Protein AF-A0A0R1HRQ4-F1 (afdb_monomer_lite)

Secondary structure (DSSP, 8-state):
----------------------------S----------EEEEEEEEEEEEEE--TTTTTS-EESS-TTSSS---EE-GGG----TT-EEEEEEEEEEEEE-TTS-EEEEEEEEEESSS-TTS--EEEEGGGS--

pLDDT: mean 77.81, std 24.62, range [29.8, 98.31]

Sequence (135 aa):
MKKTTLTGLKVVLGLGLMTSTSLGIMAASGIDPAVTAAQKTSVHYSRITAAWPLGDEYRESRLFNHVPESGYRLKMTSWKKIRLNRSKRVYVDRKARVTTRERDGDLEHETYYRIRFVKSGSATRYWVEDDAFDD

Structure (mmCIF, N/CA/C/O backbone):
data_AF-A0A0R1HRQ4-F1
#
_entry.id   AF-A0A0R1HRQ4-F1
#
loop_
_atom_site.group_PDB
_atom_site.id
_atom_site.type_symbol
_atom_site.label_atom_id
_atom_site.label_alt_id
_atom_site.label_comp_id
_atom_site.label_asym_id
_atom_site.label_entity_id
_atom_site.label_seq_id
_atom_site.pdbx_PDB_ins_code
_atom_site.Cartn_x
_atom_site.Cartn_y
_atom_site.Cartn_z
_atom_site.occupancy
_atom_site.B_iso_or_equiv
_atom_site.auth_seq_id
_atom_site.auth_comp_id
_atom_site.auth_asym_id
_atom_site.auth_atom_id
_atom_site.pdbx_PDB_model_num
ATOM 1 N N . MET A 1 1 ? 21.250 -41.874 -45.997 1.00 38.09 1 MET A N 1
ATOM 2 C CA . MET A 1 1 ? 21.717 -41.432 -44.662 1.00 38.09 1 MET A CA 1
ATOM 3 C C . MET A 1 1 ? 20.663 -40.515 -44.045 1.00 38.09 1 MET A C 1
ATOM 5 O O . MET A 1 1 ? 20.148 -39.673 -44.758 1.00 38.09 1 MET A O 1
ATOM 9 N N . LYS A 1 2 ? 20.400 -40.710 -42.742 1.00 38.28 2 LYS A N 1
ATOM 10 C CA . LYS A 1 2 ? 19.641 -39.879 -41.775 1.00 38.28 2 LYS A CA 1
ATOM 11 C C . LYS A 1 2 ? 18.106 -39.761 -41.934 1.00 38.28 2 LYS A C 1
ATOM 13 O O . LYS A 1 2 ? 17.586 -39.035 -42.766 1.00 38.28 2 LYS A O 1
ATOM 18 N N . LYS A 1 3 ? 17.410 -40.466 -41.028 1.00 38.38 3 LYS A N 1
ATOM 19 C CA . LYS A 1 3 ? 16.031 -40.223 -40.556 1.00 38.38 3 LYS A CA 1
ATOM 20 C C . LYS A 1 3 ? 16.007 -38.943 -39.704 1.00 38.38 3 LYS A C 1
ATOM 22 O O . LYS A 1 3 ? 17.019 -38.700 -39.055 1.00 38.38 3 LYS A O 1
ATOM 27 N N . THR A 1 4 ? 14.880 -38.224 -39.608 1.00 36.69 4 THR A N 1
ATOM 28 C CA . THR A 1 4 ? 14.287 -37.724 -38.337 1.00 36.69 4 THR A CA 1
ATOM 29 C C . THR A 1 4 ? 12.879 -37.165 -38.597 1.00 36.69 4 THR A C 1
ATOM 31 O O . THR A 1 4 ? 12.707 -36.206 -39.340 1.00 36.69 4 THR A O 1
ATOM 34 N N . THR A 1 5 ? 11.882 -37.777 -37.961 1.00 38.78 5 THR A N 1
ATOM 35 C CA . THR A 1 5 ? 10.520 -37.261 -37.755 1.00 38.78 5 THR A CA 1
ATOM 36 C C . THR A 1 5 ? 10.526 -36.312 -36.557 1.00 38.78 5 THR A C 1
ATOM 38 O O . THR A 1 5 ? 11.137 -36.673 -35.556 1.00 38.78 5 THR A O 1
ATOM 41 N N . LEU A 1 6 ? 9.786 -35.195 -36.575 1.00 35.12 6 LEU A N 1
ATOM 42 C CA . LEU A 1 6 ? 9.289 -34.588 -35.330 1.00 35.12 6 LEU A CA 1
ATOM 43 C C . LEU A 1 6 ? 7.915 -33.915 -35.522 1.00 35.12 6 LEU A C 1
ATOM 45 O O . LEU A 1 6 ? 7.777 -32.874 -36.152 1.00 35.12 6 LEU A O 1
ATOM 49 N N . THR A 1 7 ? 6.912 -34.631 -35.019 1.00 33.00 7 THR A N 1
ATOM 50 C CA . THR A 1 7 ? 5.754 -34.230 -34.203 1.00 33.00 7 THR A CA 1
ATOM 51 C C . THR A 1 7 ? 5.346 -32.751 -34.174 1.00 33.00 7 THR A C 1
ATOM 53 O O . THR A 1 7 ? 6.137 -31.870 -33.860 1.00 33.00 7 THR A O 1
ATOM 56 N N . GLY A 1 8 ? 4.058 -32.505 -34.429 1.00 32.00 8 GLY A N 1
ATOM 57 C CA . GLY A 1 8 ? 3.468 -31.173 -34.509 1.00 32.00 8 GLY A CA 1
ATOM 58 C C . GLY A 1 8 ? 3.368 -30.382 -33.204 1.00 32.00 8 GLY A C 1
ATOM 59 O O . GLY A 1 8 ? 3.573 -30.895 -32.107 1.00 32.00 8 GLY A O 1
ATOM 60 N N . LEU A 1 9 ? 2.942 -29.126 -33.352 1.00 29.80 9 LEU A N 1
ATOM 61 C CA . LEU A 1 9 ? 2.411 -28.311 -32.269 1.00 29.80 9 LEU A CA 1
ATOM 62 C C . LEU A 1 9 ? 1.177 -27.555 -32.778 1.00 29.80 9 LEU A C 1
ATOM 64 O O . LEU A 1 9 ? 1.273 -26.632 -33.584 1.00 29.80 9 LEU A O 1
ATOM 68 N N . LYS A 1 10 ? -0.003 -27.982 -32.318 1.00 31.34 10 LYS A N 1
ATOM 69 C CA . LYS A 1 10 ? -1.226 -27.181 -32.393 1.00 31.34 10 LYS A CA 1
ATOM 70 C C . LYS A 1 10 ? -1.044 -25.985 -31.461 1.00 31.34 10 LYS A C 1
ATOM 72 O O . LYS A 1 10 ? -0.983 -26.175 -30.251 1.00 31.34 10 LYS A O 1
ATOM 77 N N . VAL A 1 11 ? -1.023 -24.771 -32.001 1.00 33.38 11 VAL A N 1
ATOM 78 C CA . VAL A 1 11 ? -1.271 -23.564 -31.204 1.00 33.38 11 VAL A CA 1
ATOM 79 C C . VAL A 1 11 ? -2.757 -23.248 -31.328 1.00 33.38 11 VAL A C 1
ATOM 81 O O . VAL A 1 11 ? -3.198 -22.569 -32.248 1.00 33.38 11 VAL A O 1
ATOM 84 N N . VAL A 1 12 ? -3.543 -23.808 -30.410 1.00 34.88 12 VAL A N 1
ATOM 85 C CA . VAL A 1 12 ? -4.838 -23.239 -30.031 1.00 34.88 12 VAL A CA 1
ATOM 86 C C . VAL A 1 12 ? -4.587 -22.437 -28.766 1.00 34.88 12 VAL A C 1
ATOM 88 O O . VAL A 1 12 ? -4.369 -23.015 -27.707 1.00 34.88 12 VAL A O 1
ATOM 91 N N . LEU A 1 13 ? -4.640 -21.116 -28.884 1.00 33.44 13 LEU A N 1
ATOM 92 C CA . LEU A 1 13 ? -5.045 -20.229 -27.802 1.00 33.44 13 LEU A CA 1
ATOM 93 C C . LEU A 1 13 ? -5.773 -19.050 -28.437 1.00 33.44 13 LEU A C 1
ATOM 95 O O . LEU A 1 13 ? -5.172 -18.114 -28.956 1.00 33.44 13 LEU A O 1
ATOM 99 N N . GLY A 1 14 ? -7.099 -19.140 -28.406 1.00 30.39 14 GLY A N 1
ATOM 100 C CA . GLY A 1 14 ? -7.925 -17.953 -28.450 1.00 30.39 14 GLY A CA 1
ATOM 101 C C . GLY A 1 14 ? -7.709 -17.161 -27.166 1.00 30.39 14 GLY A C 1
ATOM 102 O O . GLY A 1 14 ? -7.804 -17.710 -26.073 1.00 30.39 14 GLY A O 1
ATOM 103 N N . LEU A 1 15 ? -7.445 -15.872 -27.317 1.00 33.59 15 LEU A N 1
ATOM 104 C CA . LEU A 1 15 ? -7.945 -14.823 -26.440 1.00 33.59 15 LEU A CA 1
ATOM 105 C C . LEU A 1 15 ? -7.934 -13.545 -27.281 1.00 33.59 15 LEU A C 1
ATOM 107 O O . LEU A 1 15 ? -6.885 -13.096 -27.737 1.00 33.59 15 LEU A O 1
ATOM 111 N N . GLY A 1 16 ? -9.121 -13.020 -27.571 1.00 30.05 16 GLY A N 1
ATOM 112 C CA . GLY A 1 16 ? -9.272 -11.787 -28.328 1.00 30.05 16 GLY A CA 1
ATOM 113 C C . GLY A 1 16 ? -8.703 -10.592 -27.566 1.00 30.05 16 GLY A C 1
ATOM 114 O O . GLY A 1 16 ? -9.003 -10.400 -26.394 1.00 30.05 16 GLY A O 1
ATOM 115 N N . LEU A 1 17 ? -7.921 -9.766 -28.250 1.00 31.61 17 LEU A N 1
ATOM 116 C CA . LEU A 1 17 ? -8.435 -8.534 -28.841 1.00 31.61 17 LEU A CA 1
ATOM 117 C C . LEU A 1 17 ? -7.509 -8.156 -30.001 1.00 31.61 17 LEU A C 1
ATOM 119 O O . LEU A 1 17 ? -6.302 -8.013 -29.836 1.00 31.61 17 LEU A O 1
ATOM 123 N N . MET A 1 18 ? -8.097 -8.060 -31.188 1.00 31.84 18 MET A N 1
ATOM 124 C CA . MET A 1 18 ? -7.445 -7.566 -32.389 1.00 31.84 18 MET A CA 1
ATOM 125 C C . MET A 1 18 ? -7.379 -6.041 -32.340 1.00 31.84 18 MET A C 1
ATOM 127 O O . MET A 1 18 ? -8.411 -5.392 -32.194 1.00 31.84 18 MET A O 1
ATOM 131 N N . THR A 1 19 ? -6.205 -5.469 -32.581 1.00 38.50 19 THR A N 1
ATOM 132 C CA . THR A 1 19 ? -6.114 -4.241 -33.379 1.00 38.50 19 THR A CA 1
ATOM 133 C C . THR A 1 19 ? -5.334 -4.590 -34.631 1.00 38.50 19 THR A C 1
ATOM 135 O O . THR A 1 19 ? -4.108 -4.549 -34.668 1.00 38.50 19 THR A O 1
ATOM 138 N N . SER A 1 20 ? -6.078 -5.032 -35.642 1.00 39.88 20 SER A N 1
ATOM 139 C CA . SER A 1 20 ? -5.599 -5.123 -37.010 1.00 39.88 20 SER A CA 1
ATOM 140 C C . SER A 1 20 ? -5.375 -3.710 -37.541 1.00 39.88 20 SER A C 1
ATOM 142 O O . SER A 1 20 ? -6.334 -2.963 -37.733 1.00 39.88 20 SER A O 1
ATOM 144 N N . THR A 1 21 ? -4.138 -3.369 -37.861 1.00 41.47 21 THR A N 1
ATOM 145 C CA . THR A 1 21 ? -3.870 -2.421 -38.939 1.00 41.47 21 THR A CA 1
ATOM 146 C C . THR A 1 21 ? -3.015 -3.154 -39.957 1.00 41.47 21 THR A C 1
ATOM 148 O O . THR A 1 21 ? -1.929 -3.650 -39.672 1.00 41.47 21 THR A O 1
ATOM 151 N N . SER A 1 22 ? -3.627 -3.337 -41.119 1.00 37.47 22 SER A N 1
ATOM 152 C CA . SER A 1 22 ? -3.132 -4.010 -42.311 1.00 37.47 22 SER A CA 1
ATOM 153 C C . SER A 1 22 ? -1.675 -3.677 -42.638 1.00 37.47 22 SER A C 1
ATOM 155 O O . SER A 1 22 ? -1.304 -2.505 -42.680 1.00 37.47 22 SER A O 1
ATOM 157 N N . LEU A 1 23 ? -0.892 -4.711 -42.973 1.00 38.09 23 LEU A N 1
ATOM 158 C CA . LEU A 1 23 ? 0.350 -4.565 -43.729 1.00 38.09 23 LEU A CA 1
ATOM 159 C C . LEU A 1 23 ? 0.036 -3.918 -45.087 1.00 38.09 23 LEU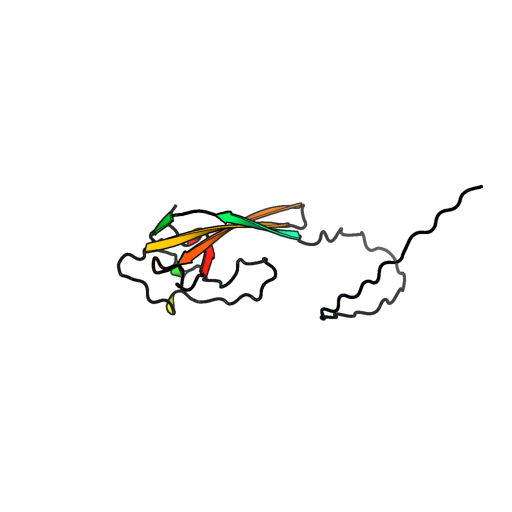 A C 1
ATOM 161 O O . LEU A 1 23 ? -0.415 -4.588 -46.014 1.00 38.09 23 LEU A O 1
ATOM 165 N N . GLY A 1 24 ? 0.302 -2.623 -45.203 1.00 32.22 24 GLY A N 1
ATOM 166 C CA . GLY A 1 24 ? 0.610 -1.980 -46.473 1.00 32.22 24 GLY A CA 1
ATOM 167 C C . GLY A 1 24 ? 2.123 -1.839 -46.571 1.00 32.22 24 GLY A C 1
ATOM 168 O O . GLY A 1 24 ? 2.699 -0.966 -45.930 1.00 32.22 24 GLY A O 1
ATOM 169 N N . ILE A 1 25 ? 2.777 -2.715 -47.333 1.00 44.84 25 ILE A N 1
ATOM 170 C CA . ILE A 1 25 ? 4.187 -2.547 -47.695 1.00 44.84 25 ILE A CA 1
ATOM 171 C C . ILE A 1 25 ? 4.220 -1.559 -48.866 1.00 44.84 25 ILE A C 1
ATOM 173 O O . ILE A 1 25 ? 3.870 -1.927 -49.983 1.00 44.84 25 ILE A O 1
ATOM 177 N N . MET A 1 26 ? 4.624 -0.314 -48.614 1.00 38.84 26 MET A N 1
ATOM 178 C CA . MET A 1 26 ? 5.064 0.635 -49.643 1.00 38.84 26 MET A CA 1
ATOM 179 C C . MET A 1 26 ? 6.332 1.319 -49.130 1.00 38.84 26 MET A C 1
ATOM 181 O O . MET A 1 26 ? 6.327 1.965 -48.085 1.00 38.84 26 MET A O 1
ATOM 185 N N . ALA A 1 27 ? 7.438 1.102 -49.837 1.00 48.22 27 ALA A N 1
ATOM 186 C CA . ALA A 1 27 ? 8.743 1.662 -49.523 1.00 48.22 27 ALA A CA 1
ATOM 187 C C . ALA A 1 27 ? 8.815 3.145 -49.921 1.00 48.22 27 ALA A C 1
ATOM 189 O O . ALA A 1 27 ? 8.498 3.479 -51.059 1.00 48.22 27 ALA A O 1
ATOM 190 N N . ALA A 1 28 ? 9.304 4.006 -49.025 1.00 38.53 28 ALA A N 1
ATOM 191 C CA . ALA A 1 28 ? 9.896 5.297 -49.377 1.00 38.53 28 ALA A CA 1
ATOM 192 C C . ALA A 1 28 ? 10.805 5.801 -48.239 1.00 38.53 28 ALA A C 1
ATOM 194 O O . ALA A 1 28 ? 10.344 6.088 -47.142 1.00 38.53 28 ALA A O 1
ATOM 195 N N . SER A 1 29 ? 12.107 5.844 -48.537 1.00 46.25 29 SER A N 1
ATOM 196 C CA . SER A 1 29 ? 13.134 6.786 -48.056 1.00 46.25 29 SER A CA 1
ATOM 197 C C . SER A 1 29 ? 13.042 7.375 -46.635 1.00 46.25 29 SER A C 1
ATOM 199 O O . SER A 1 29 ? 12.227 8.252 -46.369 1.00 46.25 29 SER A O 1
ATOM 201 N N . GLY A 1 30 ? 14.046 7.048 -45.809 1.00 49.28 30 GLY A N 1
ATOM 202 C CA . GLY A 1 30 ? 14.624 8.008 -44.858 1.00 49.28 30 GLY A CA 1
ATOM 203 C C . GLY A 1 30 ? 13.948 8.144 -43.495 1.00 49.28 30 GLY A C 1
ATOM 204 O O . GLY A 1 30 ? 13.795 9.260 -43.014 1.00 49.28 30 GLY A O 1
ATOM 205 N N . ILE A 1 31 ? 13.578 7.037 -42.854 1.00 41.38 31 ILE A N 1
ATOM 206 C CA . ILE A 1 31 ? 13.264 7.040 -41.422 1.00 41.38 31 ILE A CA 1
ATOM 207 C C . ILE A 1 31 ? 14.491 6.453 -40.734 1.00 41.38 31 ILE A C 1
ATOM 209 O O . ILE A 1 31 ? 14.718 5.244 -40.830 1.00 41.38 31 ILE A O 1
ATOM 213 N N . ASP A 1 32 ? 15.306 7.294 -40.090 1.00 43.75 32 ASP A N 1
ATOM 214 C CA . ASP A 1 32 ? 16.214 6.805 -39.052 1.00 43.75 32 ASP A CA 1
ATOM 215 C C . ASP A 1 32 ? 15.393 5.856 -38.181 1.00 43.75 32 ASP A C 1
ATOM 217 O O . ASP A 1 32 ? 14.323 6.270 -37.720 1.00 43.75 32 ASP A O 1
ATOM 221 N N . PRO A 1 33 ? 15.795 4.590 -37.979 1.00 49.06 33 PRO A N 1
ATOM 222 C CA . PRO A 1 33 ? 15.115 3.749 -37.022 1.00 49.06 33 PRO A CA 1
ATOM 223 C C . PRO A 1 33 ? 15.417 4.364 -35.659 1.00 49.06 33 PRO A C 1
ATOM 225 O O . PRO A 1 33 ? 16.347 3.954 -34.969 1.00 49.06 33 PRO A O 1
ATOM 228 N N . ALA A 1 34 ? 14.639 5.376 -35.270 1.00 47.84 34 ALA A N 1
ATOM 229 C CA . ALA A 1 34 ? 14.397 5.699 -33.891 1.00 47.84 34 ALA A CA 1
ATOM 230 C C . ALA A 1 34 ? 13.926 4.374 -33.317 1.00 47.84 34 ALA A C 1
ATOM 232 O O . ALA A 1 34 ? 12.786 3.953 -33.538 1.00 47.84 34 ALA A O 1
ATOM 233 N N . VAL A 1 35 ? 14.875 3.662 -32.706 1.00 51.44 35 VAL A N 1
ATOM 234 C CA . VAL A 1 35 ? 14.650 2.457 -31.937 1.00 51.44 35 VAL A CA 1
ATOM 235 C C . VAL A 1 35 ? 13.587 2.881 -30.952 1.00 51.44 35 VAL A C 1
ATOM 237 O O . VAL A 1 35 ? 13.852 3.550 -29.957 1.00 51.44 35 VAL A O 1
ATOM 240 N N . THR A 1 36 ? 12.340 2.596 -31.302 1.00 52.47 36 THR A N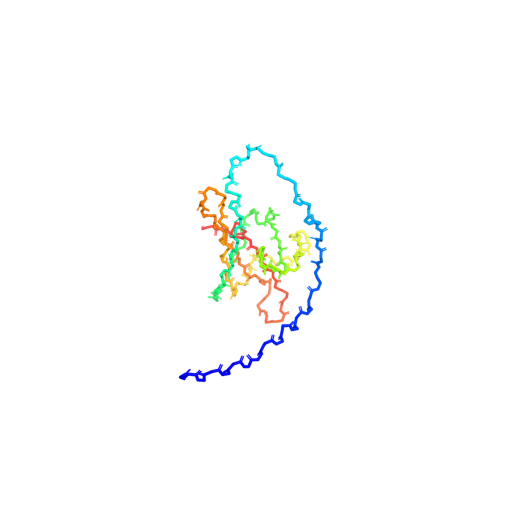 1
ATOM 241 C CA . THR A 1 36 ? 11.214 2.845 -30.429 1.00 52.47 36 THR A CA 1
ATOM 242 C C . THR A 1 36 ? 11.317 1.701 -29.449 1.00 52.47 36 THR A C 1
ATOM 244 O O . THR A 1 36 ? 10.695 0.657 -29.626 1.00 52.47 36 THR A O 1
ATOM 247 N N . ALA A 1 37 ? 12.244 1.834 -28.497 1.00 59.91 37 ALA A N 1
ATOM 248 C CA . ALA A 1 37 ? 12.365 0.912 -27.395 1.00 59.91 37 ALA A CA 1
ATOM 249 C C . ALA A 1 37 ? 10.993 0.920 -26.725 1.00 59.91 37 ALA A C 1
ATOM 251 O O . ALA A 1 37 ? 10.533 1.949 -26.226 1.00 59.91 37 ALA A O 1
ATOM 252 N N . ALA A 1 38 ? 10.283 -0.199 -26.852 1.00 64.19 38 ALA A N 1
ATOM 253 C CA . ALA A 1 38 ? 8.994 -0.359 -26.215 1.00 64.19 38 ALA A CA 1
ATOM 254 C C . ALA A 1 38 ? 9.217 -0.259 -24.706 1.00 64.19 38 ALA A C 1
ATOM 256 O O . ALA A 1 38 ? 10.100 -0.940 -24.173 1.00 64.19 38 ALA A O 1
ATOM 257 N N . GLN A 1 39 ? 8.424 0.577 -24.034 1.00 78.12 39 GLN A N 1
ATOM 258 C CA . GLN A 1 39 ? 8.408 0.596 -22.578 1.00 78.12 39 GLN A CA 1
ATOM 259 C C . GLN A 1 39 ? 8.063 -0.812 -22.096 1.00 78.12 39 GLN A C 1
ATOM 261 O O . GLN A 1 39 ? 7.079 -1.417 -22.536 1.00 78.12 39 GLN A O 1
ATOM 266 N N . LYS A 1 40 ? 8.927 -1.370 -21.249 1.00 81.38 40 LYS A N 1
ATOM 267 C CA . LYS A 1 40 ? 8.749 -2.716 -20.708 1.00 81.38 40 LYS A CA 1
ATOM 268 C C . LYS A 1 40 ? 8.561 -2.614 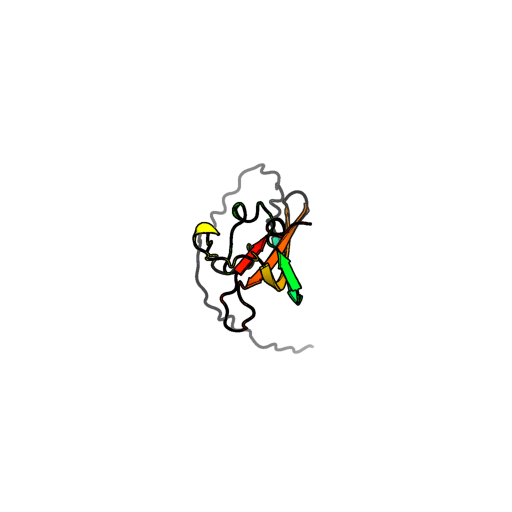-19.212 1.00 81.38 40 LYS A C 1
ATOM 270 O O . LYS A 1 40 ? 9.484 -2.211 -18.510 1.00 81.38 40 LYS A O 1
ATOM 275 N N . THR A 1 41 ? 7.423 -3.099 -18.739 1.00 90.31 41 THR A N 1
ATOM 276 C CA . THR A 1 41 ? 7.114 -3.111 -17.313 1.00 90.31 41 THR A CA 1
ATOM 277 C C . THR A 1 41 ? 7.162 -4.521 -16.745 1.00 90.31 41 THR A C 1
ATOM 279 O O . THR A 1 41 ? 6.819 -5.506 -17.405 1.00 90.31 41 THR A O 1
ATOM 282 N N . SER A 1 42 ? 7.626 -4.633 -15.506 1.00 92.56 42 SER A N 1
ATOM 283 C CA . SER A 1 42 ? 7.633 -5.880 -14.745 1.00 92.56 42 SER A CA 1
ATOM 284 C C . SER A 1 42 ? 7.204 -5.626 -13.307 1.00 92.56 42 SER A C 1
ATOM 286 O O . SER A 1 42 ? 7.535 -4.595 -12.734 1.00 92.56 42 SER A O 1
ATOM 288 N N . VAL A 1 43 ? 6.474 -6.574 -12.715 1.00 96.12 43 VAL A N 1
ATOM 289 C CA . VAL A 1 43 ? 5.975 -6.460 -11.339 1.00 96.12 43 VAL A CA 1
ATOM 290 C C . VAL A 1 43 ? 6.483 -7.631 -10.512 1.00 96.12 43 VAL A C 1
ATOM 292 O O . VAL A 1 43 ? 6.176 -8.790 -10.800 1.00 96.12 43 VAL A O 1
ATOM 295 N N . HIS A 1 44 ? 7.237 -7.333 -9.458 1.00 97.62 44 HIS A N 1
ATOM 296 C CA . HIS A 1 44 ? 7.761 -8.328 -8.529 1.00 97.62 44 HIS A CA 1
ATOM 297 C C . HIS A 1 44 ? 7.043 -8.250 -7.182 1.00 97.62 44 HIS A C 1
ATOM 299 O O . HIS A 1 44 ? 6.990 -7.191 -6.563 1.00 97.62 44 HIS A O 1
ATOM 305 N N . TYR A 1 45 ? 6.534 -9.381 -6.691 1.00 97.56 45 TYR A N 1
ATOM 306 C CA . TYR A 1 45 ? 5.778 -9.460 -5.440 1.00 97.56 45 TYR A CA 1
ATOM 307 C C . TYR A 1 45 ? 6.584 -10.122 -4.326 1.00 97.56 45 TYR A C 1
ATOM 309 O O . TYR A 1 45 ? 7.183 -11.176 -4.525 1.00 97.56 45 TYR A O 1
ATOM 317 N N . SER A 1 46 ? 6.488 -9.586 -3.112 1.00 98.00 46 SER A N 1
ATOM 318 C CA . SER A 1 46 ? 7.045 -10.196 -1.904 1.00 98.00 46 SER A CA 1
ATOM 319 C C . SER A 1 46 ? 6.023 -10.232 -0.765 1.00 98.00 46 SER A C 1
ATOM 321 O O . SER A 1 46 ? 5.068 -9.448 -0.708 1.00 98.00 46 SER A O 1
ATOM 323 N N . ARG A 1 47 ? 6.181 -11.208 0.136 1.00 97.69 47 ARG A N 1
ATOM 324 C CA . ARG A 1 47 ? 5.394 -11.289 1.373 1.00 97.69 47 ARG A CA 1
ATOM 325 C C . ARG A 1 47 ? 6.065 -10.439 2.436 1.00 97.69 47 ARG A C 1
ATOM 327 O O . ARG A 1 47 ? 7.276 -10.519 2.603 1.00 97.69 47 ARG A O 1
ATOM 334 N N . ILE A 1 48 ? 5.256 -9.697 3.175 1.00 96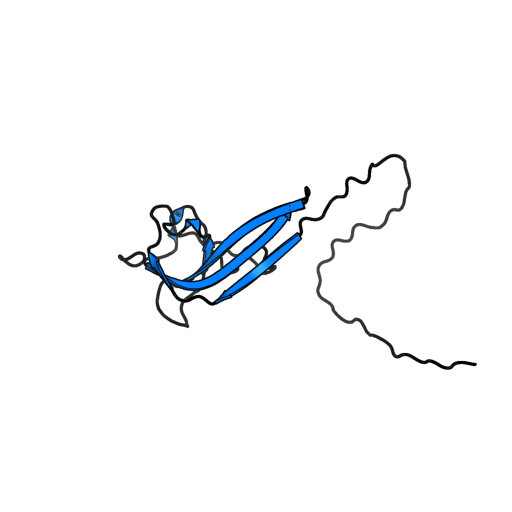.50 48 ILE A N 1
ATOM 335 C CA . ILE A 1 48 ? 5.681 -8.954 4.360 1.00 96.50 48 ILE A CA 1
ATOM 336 C C . ILE A 1 48 ? 4.605 -9.102 5.432 1.00 96.50 48 ILE A C 1
ATOM 338 O O . ILE A 1 48 ? 3.519 -9.616 5.169 1.00 96.50 48 ILE A O 1
ATOM 342 N N . THR A 1 49 ? 4.887 -8.705 6.664 1.00 96.06 49 THR A N 1
ATOM 343 C CA . THR A 1 49 ? 3.868 -8.631 7.714 1.00 96.06 49 THR A CA 1
ATOM 344 C C . THR A 1 49 ? 4.151 -7.412 8.555 1.00 96.06 49 THR A C 1
ATOM 346 O O . THR A 1 49 ? 5.155 -7.360 9.255 1.00 96.06 49 THR A O 1
ATOM 349 N N . ALA A 1 50 ? 3.262 -6.432 8.463 1.00 95.25 50 ALA A N 1
ATOM 350 C CA . ALA A 1 50 ? 3.409 -5.186 9.184 1.00 95.25 50 ALA A CA 1
ATOM 351 C C . ALA A 1 50 ? 2.049 -4.580 9.534 1.00 95.25 50 ALA A C 1
ATOM 353 O O . ALA A 1 50 ? 0.999 -4.984 9.021 1.00 95.25 50 ALA A O 1
ATOM 354 N N . ALA A 1 51 ? 2.075 -3.610 10.438 1.00 95.00 51 ALA A N 1
ATOM 355 C CA . ALA A 1 51 ? 0.917 -2.802 10.772 1.00 95.00 51 ALA A CA 1
ATOM 356 C C . ALA A 1 51 ? 1.370 -1.363 11.010 1.00 95.00 51 ALA A C 1
ATOM 358 O O . ALA A 1 51 ? 1.885 -1.056 12.089 1.00 95.00 51 ALA A O 1
ATOM 359 N N . TRP A 1 52 ? 1.157 -0.508 10.017 1.00 94.38 52 TRP A N 1
ATOM 360 C CA . TRP A 1 52 ? 1.685 0.853 9.973 1.00 94.38 52 TRP A CA 1
ATOM 361 C C . TRP A 1 52 ? 0.569 1.890 10.137 1.00 94.38 52 TRP A C 1
ATOM 363 O O . TRP A 1 52 ? -0.579 1.608 9.761 1.00 94.38 52 TRP A O 1
ATOM 373 N N . PRO A 1 53 ? 0.857 3.045 10.760 1.00 94.56 53 PRO A N 1
ATOM 374 C CA . PRO A 1 53 ? -0.003 4.212 10.617 1.00 94.56 53 PRO A CA 1
ATOM 375 C C . PRO A 1 53 ? -0.007 4.668 9.152 1.00 94.56 53 PRO A C 1
ATOM 377 O O . PRO A 1 53 ? 0.955 4.440 8.428 1.00 94.56 53 PRO A O 1
ATOM 380 N N . LEU A 1 54 ? -1.113 5.258 8.709 1.00 94.88 54 LEU A N 1
ATOM 381 C CA . LEU A 1 54 ? -1.121 6.044 7.477 1.00 94.88 54 LEU A CA 1
ATOM 382 C C . LEU A 1 54 ? -0.511 7.408 7.774 1.00 94.88 54 LEU A C 1
ATOM 384 O O . LEU A 1 54 ? -0.807 7.952 8.845 1.00 94.88 54 LEU A O 1
ATOM 388 N N . GLY A 1 55 ? 0.255 7.935 6.821 1.00 93.38 55 GLY A N 1
ATOM 389 C CA . GLY A 1 55 ? 0.823 9.271 6.934 1.00 93.38 55 GLY A CA 1
ATOM 390 C C . GLY A 1 55 ? -0.227 10.369 6.868 1.00 93.38 55 GLY A C 1
ATOM 391 O O . GLY A 1 55 ? -1.420 10.093 6.699 1.00 93.38 55 GLY A O 1
ATOM 392 N N . ASP A 1 56 ? 0.182 11.625 7.007 1.00 90.81 56 ASP A N 1
ATOM 393 C CA . ASP A 1 56 ? -0.767 12.746 7.021 1.00 90.81 56 ASP A CA 1
ATOM 394 C C . ASP A 1 56 ? -1.379 13.026 5.637 1.00 90.81 56 ASP A C 1
ATOM 396 O O . ASP A 1 56 ? -2.574 13.338 5.532 1.00 90.81 56 ASP A O 1
ATOM 400 N N . GLU A 1 57 ? -0.614 12.780 4.574 1.00 89.44 57 GLU A N 1
ATOM 401 C CA . GLU A 1 57 ? -0.982 13.058 3.179 1.00 89.44 57 GLU A CA 1
ATOM 402 C C . GLU A 1 57 ? -1.511 11.827 2.429 1.00 89.44 57 GLU A C 1
ATOM 404 O O . GLU A 1 57 ? -1.820 11.893 1.242 1.00 89.44 57 GLU A O 1
ATOM 409 N N . TYR A 1 58 ? -1.778 10.714 3.128 1.00 93.06 58 TYR A N 1
ATOM 410 C CA . TYR A 1 58 ? -2.252 9.460 2.514 1.00 93.06 58 TYR A CA 1
ATOM 411 C C . TYR A 1 58 ? -3.469 9.612 1.585 1.00 93.06 58 TYR A C 1
ATOM 413 O O . TYR A 1 58 ? -3.745 8.746 0.756 1.00 93.06 58 TYR A O 1
ATOM 421 N N . ARG A 1 59 ? -4.260 10.680 1.754 1.00 92.50 59 ARG A N 1
ATOM 422 C CA . ARG A 1 59 ? -5.455 10.970 0.951 1.00 92.50 59 ARG A CA 1
ATOM 423 C C . ARG A 1 59 ? -5.142 11.419 -0.472 1.00 92.50 59 ARG A C 1
ATOM 425 O O . ARG A 1 59 ? -6.072 11.390 -1.288 1.00 92.50 59 ARG A O 1
ATOM 432 N N . GLU A 1 60 ? -3.912 11.836 -0.737 1.00 90.62 60 GLU A N 1
ATOM 433 C CA . GLU A 1 60 ? -3.433 12.237 -2.059 1.00 90.62 60 GLU A CA 1
ATOM 434 C C . GLU A 1 60 ? -3.221 11.015 -2.957 1.00 90.62 60 GLU A C 1
ATOM 436 O O . GLU A 1 60 ? -3.634 11.018 -4.120 1.00 90.62 60 GLU A O 1
ATOM 441 N N . SER A 1 61 ? -2.754 9.906 -2.381 1.00 91.75 61 SER A N 1
ATOM 442 C CA . SER A 1 61 ? -2.599 8.634 -3.086 1.00 91.75 61 SER A CA 1
ATOM 443 C C . SER A 1 61 ? -3.944 7.964 -3.418 1.00 91.75 61 SER A C 1
ATOM 445 O O . SER A 1 61 ? -5.026 8.294 -2.908 1.00 91.75 61 SER A O 1
ATOM 447 N N . ARG A 1 62 ? -3.900 6.949 -4.286 1.00 95.00 62 ARG A N 1
ATOM 448 C CA . ARG A 1 62 ? -5.072 6.152 -4.686 1.00 95.00 62 ARG A CA 1
ATOM 449 C C . ARG A 1 62 ? -5.016 4.732 -4.137 1.00 95.00 62 ARG A C 1
ATOM 451 O O . ARG A 1 62 ? -3.956 4.141 -3.990 1.00 95.00 62 ARG A O 1
ATOM 458 N N . LEU A 1 63 ? -6.196 4.160 -3.893 1.00 97.25 63 LEU A N 1
ATOM 459 C CA . LEU A 1 63 ? -6.341 2.740 -3.589 1.00 97.25 63 LEU A CA 1
ATOM 460 C C . LEU A 1 63 ? -6.681 1.965 -4.856 1.00 97.25 63 LEU A C 1
ATOM 462 O O . LEU A 1 63 ? -7.643 2.301 -5.550 1.00 97.25 63 LEU A O 1
ATOM 466 N N . PHE A 1 64 ? -5.971 0.874 -5.099 1.00 97.50 64 PHE A N 1
ATOM 467 C CA . PHE A 1 64 ? -6.157 0.019 -6.266 1.00 97.50 64 PHE A CA 1
ATOM 468 C C . PHE A 1 64 ? -6.578 -1.396 -5.859 1.00 97.50 64 PHE A C 1
ATOM 470 O O . PHE A 1 64 ? -6.230 -1.886 -4.788 1.00 97.50 64 PHE A O 1
ATOM 477 N N . ASN A 1 65 ? -7.331 -2.095 -6.707 1.00 97.50 65 ASN A N 1
ATOM 478 C CA . ASN A 1 65 ? -7.647 -3.519 -6.503 1.00 97.50 65 ASN A CA 1
ATOM 479 C C . ASN A 1 65 ? -6.490 -4.456 -6.908 1.00 97.50 65 ASN A C 1
ATOM 481 O O . ASN A 1 65 ? -6.359 -5.546 -6.352 1.00 97.50 65 ASN A O 1
ATOM 485 N N . HIS A 1 66 ? -5.646 -4.024 -7.844 1.00 97.31 66 HIS A N 1
ATOM 486 C CA . HIS A 1 66 ? -4.423 -4.700 -8.279 1.00 97.31 66 HIS A CA 1
ATOM 487 C C . HIS A 1 66 ? -3.276 -3.692 -8.333 1.00 97.31 66 HIS A C 1
ATOM 489 O O . HIS A 1 66 ? -3.524 -2.491 -8.333 1.00 97.31 66 HIS A O 1
ATOM 495 N N . VAL A 1 67 ? -2.037 -4.180 -8.373 1.00 96.81 67 VAL A N 1
ATOM 496 C CA . VAL A 1 67 ? -0.874 -3.313 -8.595 1.00 96.81 67 VAL A CA 1
ATOM 497 C C . VAL A 1 67 ? -0.990 -2.700 -9.994 1.00 96.81 67 VAL A C 1
ATOM 499 O O . VAL A 1 67 ? -1.360 -3.432 -10.921 1.00 96.81 67 VAL A O 1
ATOM 502 N N . PRO A 1 68 ? -0.709 -1.405 -10.175 1.00 93.62 68 PRO A N 1
ATOM 503 C CA . PRO A 1 68 ? -0.550 -0.816 -11.501 1.00 93.62 68 PRO A CA 1
ATOM 504 C C . PRO A 1 68 ? 0.406 -1.630 -12.387 1.00 93.62 68 PRO A C 1
ATOM 506 O O . PRO A 1 68 ? 1.245 -2.379 -11.889 1.00 93.62 68 PRO A O 1
ATOM 509 N N . GLU A 1 69 ? 0.195 -1.596 -13.703 1.00 90.75 69 GLU A N 1
ATOM 510 C CA . GLU A 1 69 ? 1.017 -2.329 -14.686 1.00 90.75 69 GLU A CA 1
ATOM 511 C C . GLU A 1 69 ? 1.080 -3.866 -14.530 1.00 90.75 69 GLU A C 1
ATOM 513 O O . GLU A 1 69 ? 1.838 -4.560 -15.205 1.00 90.75 69 GLU A O 1
ATOM 518 N N . SER A 1 70 ? 0.234 -4.454 -13.680 1.00 91.31 70 SER A N 1
ATOM 519 C CA . SER A 1 70 ? 0.186 -5.910 -13.476 1.00 91.31 70 SER A CA 1
ATOM 520 C C . SER A 1 70 ? -0.585 -6.687 -14.554 1.00 91.31 70 SER A C 1
ATOM 522 O O . SER A 1 70 ? -0.685 -7.910 -14.463 1.00 91.31 70 SER A O 1
ATOM 524 N N . GLY A 1 71 ? -1.172 -6.000 -15.540 1.00 90.75 71 GLY A N 1
ATOM 525 C CA . GLY A 1 71 ? -2.002 -6.595 -16.599 1.00 90.75 71 GLY A CA 1
ATOM 526 C C . GLY A 1 71 ? -3.442 -6.938 -16.187 1.00 90.75 71 GLY A C 1
ATOM 527 O O . GLY A 1 71 ? -4.230 -7.394 -17.015 1.00 90.75 71 GLY A O 1
ATOM 528 N N . TYR A 1 72 ? -3.825 -6.708 -14.927 1.00 93.06 72 TYR A N 1
ATOM 529 C CA . TYR A 1 72 ? -5.199 -6.898 -14.454 1.00 93.06 72 TYR A CA 1
ATOM 530 C C . TYR A 1 72 ? -6.042 -5.632 -14.634 1.00 93.06 72 TYR A C 1
ATOM 532 O O . TYR A 1 72 ? -5.537 -4.513 -14.611 1.00 93.06 72 TYR A O 1
ATOM 540 N N . ARG A 1 73 ? -7.369 -5.793 -14.731 1.00 94.44 73 ARG A N 1
ATOM 541 C CA . ARG A 1 73 ? -8.296 -4.654 -14.793 1.00 94.44 73 ARG A CA 1
ATOM 542 C C . ARG A 1 73 ? -8.240 -3.836 -13.499 1.00 94.44 73 ARG A C 1
ATOM 544 O O . ARG A 1 73 ? -8.760 -4.258 -12.457 1.00 94.44 73 ARG A O 1
ATOM 551 N N . LEU A 1 74 ? -7.676 -2.638 -13.605 1.00 95.06 74 LEU A N 1
ATOM 552 C CA . LEU A 1 74 ? -7.544 -1.697 -12.500 1.00 95.06 74 LEU A CA 1
ATOM 553 C C . LEU A 1 74 ? -8.876 -1.013 -12.172 1.00 95.06 74 LEU A C 1
ATOM 555 O O . LEU A 1 74 ? -9.653 -0.614 -13.042 1.00 95.06 74 LEU A O 1
ATOM 559 N N . LYS A 1 75 ? -9.133 -0.876 -10.875 1.00 96.38 75 LYS A N 1
ATOM 560 C CA . LYS A 1 75 ? -10.203 -0.082 -10.278 1.00 96.38 75 LYS A CA 1
ATOM 561 C C . LYS A 1 75 ? -9.589 0.795 -9.203 1.00 96.38 75 LYS A C 1
ATOM 563 O O . LYS A 1 75 ? -9.003 0.285 -8.250 1.00 96.38 75 LYS A O 1
ATOM 568 N N . MET A 1 76 ? -9.788 2.097 -9.348 1.00 96.50 76 MET A N 1
ATOM 569 C CA . MET A 1 76 ? -9.320 3.092 -8.394 1.00 96.50 76 MET A CA 1
ATOM 570 C C . MET A 1 76 ? -10.427 3.428 -7.399 1.00 96.50 76 MET A C 1
ATOM 572 O O . MET A 1 76 ? -11.583 3.651 -7.769 1.00 96.50 76 MET A O 1
ATOM 576 N N . THR A 1 77 ? -10.066 3.492 -6.126 1.00 95.62 77 THR A N 1
ATOM 577 C CA . THR A 1 77 ? -10.937 3.899 -5.029 1.00 95.62 77 THR A CA 1
ATOM 578 C C . THR A 1 77 ? -10.296 5.078 -4.313 1.00 95.62 77 THR A C 1
ATOM 580 O O . THR A 1 77 ? -9.112 5.069 -3.993 1.00 95.62 77 THR A O 1
ATOM 583 N N . SER A 1 78 ? -11.081 6.124 -4.065 1.00 94.50 78 SER A N 1
ATOM 584 C CA . SER A 1 78 ? -10.629 7.246 -3.244 1.00 94.50 78 SER A CA 1
ATOM 585 C C . SER A 1 78 ? -10.735 6.891 -1.765 1.00 94.50 78 SER A C 1
ATOM 587 O O . SER A 1 78 ? -11.747 6.335 -1.331 1.00 94.50 78 SER A O 1
ATOM 589 N N . TRP A 1 79 ? -9.755 7.332 -0.979 1.00 93.62 79 TRP A N 1
ATOM 590 C CA . TRP A 1 79 ? -9.778 7.288 0.482 1.00 93.62 79 TRP A CA 1
ATOM 591 C C . TRP A 1 79 ? -11.022 7.916 1.109 1.00 93.62 79 TRP A C 1
ATOM 593 O O . TRP A 1 79 ? -11.464 7.472 2.164 1.00 93.62 79 TRP A O 1
ATOM 603 N N . LYS A 1 80 ? -11.659 8.884 0.434 1.00 90.81 80 LYS A N 1
ATOM 604 C CA . LYS A 1 80 ? -12.921 9.496 0.886 1.00 90.81 80 LYS A CA 1
ATOM 605 C C . LYS A 1 80 ? -14.065 8.481 1.020 1.00 90.81 80 LYS A C 1
ATOM 607 O O . LYS A 1 80 ? -14.989 8.714 1.790 1.00 90.81 80 LYS A O 1
ATOM 612 N N . LYS A 1 81 ? -14.009 7.361 0.288 1.00 91.31 81 LYS A N 1
ATOM 613 C CA . LYS A 1 81 ? -15.003 6.273 0.349 1.00 91.31 81 LYS A CA 1
ATOM 614 C C . LYS A 1 81 ? -14.688 5.237 1.431 1.00 91.31 81 LYS A C 1
ATOM 616 O O . LYS A 1 81 ? -15.488 4.332 1.659 1.00 91.31 81 LYS A O 1
ATOM 621 N N . ILE A 1 82 ? -13.527 5.339 2.074 1.00 91.12 82 ILE A N 1
ATOM 622 C CA . ILE A 1 82 ? -13.081 4.398 3.094 1.00 91.12 82 ILE A CA 1
ATOM 623 C C . ILE A 1 82 ? -13.384 4.961 4.473 1.00 91.12 82 ILE A C 1
ATOM 625 O O . ILE A 1 82 ? -12.980 6.069 4.824 1.00 91.12 82 ILE A O 1
ATOM 629 N N . ARG A 1 83 ? -14.049 4.153 5.297 1.00 87.81 83 ARG A N 1
ATOM 630 C CA . ARG A 1 83 ? -14.241 4.469 6.708 1.00 87.81 83 ARG A CA 1
ATOM 631 C C . ARG A 1 83 ? -13.076 3.915 7.520 1.00 87.81 83 ARG A C 1
ATOM 633 O O . ARG A 1 83 ? -13.040 2.725 7.826 1.00 87.81 83 ARG A O 1
ATOM 640 N N . LEU A 1 84 ? -12.125 4.782 7.847 1.00 85.38 84 LEU A N 1
ATOM 641 C CA . LEU A 1 84 ? -10.995 4.437 8.706 1.00 85.38 84 LEU A CA 1
ATOM 642 C C . LEU A 1 84 ? -11.391 4.451 10.183 1.00 85.38 84 LEU A C 1
ATOM 644 O O . LEU A 1 84 ? -12.302 5.164 10.604 1.00 85.38 84 LEU A O 1
ATOM 648 N N . ASN A 1 85 ? -10.686 3.647 10.973 1.00 79.62 85 ASN A N 1
ATOM 649 C CA . ASN A 1 85 ? -10.767 3.705 12.428 1.00 79.62 85 ASN A CA 1
ATOM 650 C C . ASN A 1 85 ? -9.957 4.907 12.964 1.00 79.62 85 ASN A C 1
ATOM 652 O O . ASN A 1 85 ? -9.161 5.506 12.240 1.00 79.62 85 ASN A O 1
ATOM 656 N N . ARG A 1 86 ? -10.125 5.238 14.253 1.00 81.62 86 ARG A N 1
ATOM 657 C CA . ARG A 1 86 ? -9.430 6.375 14.892 1.00 81.62 86 ARG A CA 1
ATOM 658 C C . ARG A 1 86 ? -7.904 6.267 14.846 1.00 81.62 86 ARG A C 1
ATOM 660 O O . ARG A 1 86 ? -7.244 7.289 14.751 1.00 81.62 86 ARG A O 1
ATOM 667 N N . SER A 1 87 ? -7.355 5.051 14.888 1.00 82.62 87 SER A N 1
ATOM 668 C CA . SER A 1 87 ? -5.902 4.848 14.844 1.00 82.62 87 SER A CA 1
ATOM 669 C C . SER A 1 87 ? -5.282 5.100 13.471 1.00 82.62 87 SER A C 1
ATOM 671 O O . SER A 1 87 ? -4.062 5.134 13.383 1.00 82.62 87 SER A O 1
ATOM 673 N N . LYS A 1 88 ? -6.093 5.183 12.400 1.00 88.12 88 LYS A N 1
ATOM 674 C CA . LYS A 1 88 ? -5.631 5.216 11.001 1.00 88.12 88 LYS A CA 1
ATOM 675 C C . LYS A 1 88 ? -4.599 4.121 10.663 1.00 88.12 88 LYS A C 1
ATOM 677 O O . LYS A 1 88 ? -3.891 4.235 9.674 1.00 88.12 88 LYS A O 1
ATOM 682 N N . ARG A 1 89 ? -4.516 3.040 11.451 1.00 92.75 89 ARG A N 1
ATOM 683 C CA . ARG A 1 89 ? -3.590 1.931 11.200 1.00 92.75 89 ARG A CA 1
ATOM 684 C C . ARG A 1 89 ? -4.153 0.972 10.171 1.00 92.75 89 ARG A C 1
ATOM 686 O O . ARG A 1 89 ? -5.330 0.598 10.229 1.00 92.75 89 ARG A O 1
ATOM 693 N N . VAL A 1 90 ? -3.272 0.508 9.296 1.00 95.25 90 VAL A N 1
ATOM 694 C CA . VAL A 1 90 ? -3.562 -0.518 8.295 1.00 95.25 90 VAL A CA 1
ATOM 695 C C . VAL A 1 90 ? -2.650 -1.721 8.479 1.00 95.25 90 VAL A C 1
ATOM 697 O O . VAL A 1 90 ? -1.557 -1.629 9.030 1.00 95.25 90 VAL A O 1
ATOM 700 N N . TYR A 1 91 ? -3.122 -2.876 8.030 1.00 95.94 91 TYR A N 1
ATOM 701 C CA . TYR A 1 91 ? -2.384 -4.131 8.076 1.00 95.94 91 TYR A CA 1
ATOM 702 C C . TYR A 1 91 ? -1.825 -4.437 6.699 1.00 95.94 91 TYR A C 1
ATOM 704 O O . TYR A 1 91 ? -2.595 -4.563 5.744 1.00 95.94 91 TYR A O 1
ATOM 712 N N . VAL A 1 92 ? -0.513 -4.620 6.618 1.00 97.00 92 VAL A N 1
ATOM 713 C CA . VAL A 1 92 ? 0.198 -4.873 5.368 1.00 97.00 92 VAL A CA 1
ATOM 714 C C . VAL A 1 92 ? 0.652 -6.323 5.321 1.00 97.00 92 VAL A C 1
ATOM 716 O O . VAL A 1 92 ? 1.211 -6.838 6.291 1.00 97.00 92 VAL A O 1
ATOM 719 N N . ASP A 1 93 ? 0.374 -7.003 4.210 1.00 97.06 93 ASP A N 1
ATOM 720 C CA . ASP A 1 93 ? 0.724 -8.421 4.042 1.00 97.06 93 ASP A CA 1
ATOM 721 C C . ASP A 1 93 ? 1.502 -8.745 2.751 1.00 97.06 93 ASP A C 1
ATOM 723 O O . ASP A 1 93 ? 1.987 -9.869 2.580 1.00 97.06 93 ASP A O 1
ATOM 727 N N . ARG A 1 94 ? 1.648 -7.776 1.838 1.00 97.75 94 ARG A N 1
ATOM 728 C CA . ARG A 1 94 ? 2.490 -7.883 0.639 1.00 97.75 94 ARG A CA 1
ATOM 729 C C . ARG A 1 94 ? 3.073 -6.538 0.230 1.00 97.75 94 ARG A C 1
ATOM 731 O O . ARG A 1 94 ? 2.462 -5.502 0.473 1.00 97.75 94 ARG A O 1
ATOM 738 N N . LYS A 1 95 ? 4.209 -6.607 -0.457 1.00 97.88 95 LYS A N 1
ATOM 739 C CA . LYS A 1 95 ? 4.830 -5.516 -1.208 1.00 97.88 95 LYS A CA 1
ATOM 740 C C . LYS A 1 95 ? 4.919 -5.927 -2.679 1.00 97.88 95 LYS A C 1
ATOM 742 O O . LYS A 1 95 ? 5.059 -7.116 -2.984 1.00 97.88 95 LYS A O 1
ATOM 747 N N . ALA A 1 96 ? 4.809 -4.965 -3.578 1.00 98.00 96 ALA A N 1
ATOM 748 C CA . ALA A 1 96 ? 5.098 -5.114 -4.990 1.00 98.00 96 ALA A CA 1
ATOM 749 C C . ALA A 1 96 ? 6.071 -4.016 -5.417 1.00 98.00 96 ALA A C 1
ATOM 751 O O . ALA A 1 96 ? 5.938 -2.882 -4.971 1.00 98.00 96 ALA A O 1
ATOM 752 N N . ARG A 1 97 ? 7.049 -4.367 -6.249 1.00 97.81 97 ARG A N 1
ATOM 753 C CA . ARG A 1 97 ? 7.925 -3.412 -6.930 1.00 97.81 97 ARG A CA 1
ATOM 754 C C . ARG A 1 97 ? 7.599 -3.468 -8.412 1.00 97.81 97 ARG A C 1
ATOM 756 O O . ARG A 1 97 ? 7.730 -4.539 -9.015 1.00 97.81 97 ARG A O 1
ATOM 763 N N . VAL A 1 98 ? 7.134 -2.355 -8.952 1.00 95.88 98 VAL A N 1
ATOM 764 C CA . VAL A 1 98 ? 6.941 -2.167 -10.387 1.00 95.88 98 VAL A CA 1
ATOM 765 C C . VAL A 1 98 ? 8.238 -1.578 -10.919 1.00 95.88 98 VAL A C 1
ATOM 767 O O . VAL A 1 98 ? 8.758 -0.626 -10.351 1.00 95.88 98 VAL A O 1
ATOM 770 N N . THR A 1 99 ? 8.799 -2.196 -11.949 1.00 95.12 99 THR A N 1
ATOM 771 C CA . THR A 1 99 ? 9.978 -1.687 -12.645 1.00 95.12 99 THR A CA 1
ATOM 772 C C . THR A 1 99 ? 9.594 -1.423 -14.084 1.00 95.12 99 THR A C 1
ATOM 774 O O . THR A 1 99 ? 9.274 -2.380 -14.805 1.00 95.12 99 THR A O 1
ATOM 777 N N . THR A 1 100 ? 9.669 -0.162 -14.488 1.00 92.00 100 THR A N 1
ATOM 778 C CA . THR A 1 100 ? 9.410 0.288 -15.854 1.00 92.00 100 THR A CA 1
ATOM 779 C C . THR A 1 100 ? 10.739 0.638 -16.498 1.00 92.00 100 THR A C 1
ATOM 781 O O . THR A 1 100 ? 11.529 1.393 -15.942 1.00 92.00 100 THR A O 1
ATOM 784 N N . ARG A 1 101 ? 11.017 0.039 -17.657 1.00 90.12 101 ARG A N 1
ATOM 785 C CA . ARG A 1 101 ? 12.145 0.438 -18.494 1.00 90.12 101 ARG A CA 1
ATOM 786 C C . ARG A 1 101 ? 11.677 1.496 -19.475 1.00 90.12 101 ARG A C 1
ATOM 788 O O . ARG A 1 101 ? 10.834 1.203 -20.329 1.00 90.12 101 ARG A O 1
ATOM 795 N N . GLU A 1 102 ? 12.256 2.675 -19.348 1.00 86.00 102 GLU A N 1
ATOM 796 C CA . GLU A 1 102 ? 12.024 3.819 -20.213 1.00 86.00 102 GLU A CA 1
ATOM 797 C C . GLU A 1 102 ? 12.719 3.667 -21.572 1.00 86.00 102 GLU A C 1
ATOM 799 O O . GLU A 1 102 ? 13.457 2.707 -21.834 1.00 86.00 102 GLU A O 1
ATOM 804 N N . ARG A 1 103 ? 12.428 4.595 -22.490 1.00 83.50 103 ARG A N 1
ATOM 805 C CA . ARG A 1 103 ? 12.927 4.528 -23.872 1.00 83.50 103 ARG A CA 1
ATOM 806 C C . ARG A 1 103 ? 14.438 4.757 -23.953 1.00 83.50 103 ARG A C 1
ATOM 808 O O . ARG A 1 103 ? 15.095 4.132 -24.782 1.00 83.50 103 ARG A O 1
ATOM 815 N N . ASP A 1 104 ? 14.962 5.644 -23.117 1.00 84.50 104 ASP A N 1
ATOM 816 C C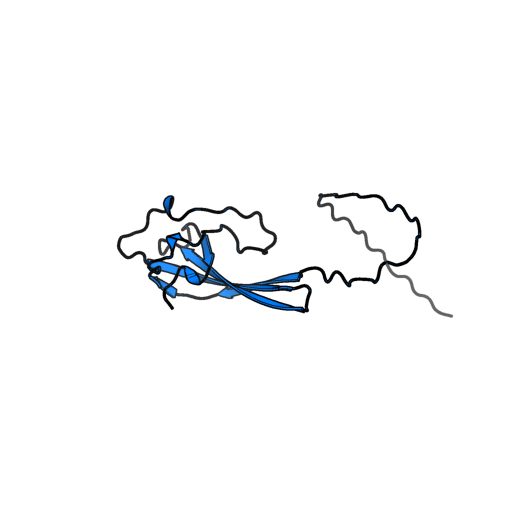A . ASP A 1 104 ? 16.397 5.917 -22.950 1.00 84.50 104 ASP A CA 1
ATOM 817 C C . ASP A 1 104 ? 17.152 4.764 -22.266 1.00 84.50 104 ASP A C 1
ATOM 819 O O . ASP A 1 104 ? 18.375 4.672 -22.364 1.00 84.50 104 ASP A O 1
ATOM 823 N N . GLY A 1 105 ? 16.418 3.822 -21.674 1.00 84.12 105 GLY A N 1
ATOM 824 C CA . GLY A 1 105 ? 16.955 2.662 -20.983 1.00 84.12 105 GLY A CA 1
ATOM 825 C C . GLY A 1 105 ? 16.992 2.811 -19.468 1.00 84.12 105 GLY A C 1
ATOM 826 O O . GLY A 1 105 ? 17.358 1.825 -18.816 1.00 84.12 105 GLY A O 1
ATOM 827 N N . ASP A 1 106 ? 16.575 3.958 -18.932 1.00 88.81 106 ASP A N 1
ATOM 828 C CA . ASP A 1 106 ? 16.486 4.183 -17.497 1.00 88.81 106 ASP A CA 1
ATOM 829 C C . ASP A 1 106 ? 15.418 3.282 -16.867 1.00 88.81 106 ASP A C 1
ATOM 831 O O . ASP A 1 106 ? 14.486 2.788 -17.518 1.00 88.81 106 ASP A O 1
ATOM 835 N N . LEU A 1 107 ? 15.624 2.980 -15.585 1.00 90.44 107 LEU A N 1
ATOM 836 C CA . LEU A 1 107 ? 14.742 2.124 -14.807 1.00 90.44 107 LEU A CA 1
ATOM 837 C C . LEU A 1 107 ? 14.045 2.959 -13.746 1.00 90.44 107 LEU A C 1
ATOM 839 O O . LEU A 1 107 ? 14.669 3.395 -12.780 1.00 90.44 107 LEU A O 1
ATOM 843 N N . GLU A 1 108 ? 12.738 3.097 -13.898 1.00 91.56 108 GLU A N 1
ATOM 844 C CA . GLU A 1 108 ? 11.875 3.644 -12.865 1.00 91.56 108 GLU A CA 1
ATOM 845 C C . GLU A 1 108 ? 11.386 2.519 -11.951 1.00 91.56 108 GLU A C 1
ATOM 847 O O . GLU A 1 108 ? 11.142 1.382 -12.386 1.00 91.56 108 GLU A O 1
ATOM 852 N N . HIS A 1 109 ? 11.266 2.828 -10.661 1.00 93.88 109 HIS A N 1
ATOM 853 C CA . HIS A 1 109 ? 10.810 1.888 -9.656 1.00 93.88 109 HIS A CA 1
ATOM 854 C C . HIS A 1 109 ? 9.736 2.504 -8.777 1.00 93.88 109 HIS A C 1
ATOM 856 O O . HIS A 1 109 ? 10.023 3.403 -7.998 1.00 93.88 109 HIS A O 1
ATOM 862 N N . GLU A 1 110 ? 8.556 1.904 -8.798 1.00 95.12 110 GLU A N 1
ATOM 863 C CA . GLU A 1 110 ? 7.472 2.257 -7.888 1.00 95.12 110 GLU A CA 1
ATOM 864 C C . GLU A 1 110 ? 7.244 1.120 -6.890 1.00 95.12 110 GLU A C 1
ATOM 866 O O . GLU A 1 110 ? 7.324 -0.076 -7.229 1.00 95.12 110 GLU A O 1
ATOM 871 N N . THR A 1 111 ? 6.945 1.473 -5.642 1.00 96.81 111 THR A N 1
ATOM 872 C CA . THR A 1 111 ? 6.618 0.501 -4.599 1.00 96.81 111 THR A CA 1
ATOM 873 C C . THR A 1 111 ? 5.149 0.595 -4.230 1.00 96.81 111 THR A C 1
ATOM 875 O O . THR A 1 111 ? 4.637 1.646 -3.888 1.00 96.81 111 THR A O 1
ATOM 878 N N . TYR A 1 112 ? 4.486 -0.559 -4.185 1.00 97.81 112 TYR A N 1
ATOM 879 C CA . TYR A 1 112 ? 3.117 -0.668 -3.700 1.00 97.81 112 TYR A CA 1
ATOM 880 C C . TYR A 1 112 ? 3.020 -1.634 -2.527 1.00 97.81 112 TYR A C 1
ATOM 882 O O . TYR A 1 112 ? 3.638 -2.704 -2.508 1.00 97.81 112 TYR A O 1
ATOM 890 N N . TYR A 1 113 ? 2.147 -1.319 -1.582 1.00 98.12 113 TYR A N 1
ATOM 891 C CA . TYR A 1 113 ? 1.837 -2.143 -0.426 1.00 98.12 113 TYR A CA 1
ATOM 892 C C . TYR A 1 113 ? 0.390 -2.612 -0.457 1.00 98.12 113 TYR A C 1
ATOM 894 O O . TYR A 1 113 ? -0.535 -1.848 -0.734 1.00 98.12 113 TYR A O 1
ATOM 902 N N . ARG A 1 114 ? 0.176 -3.893 -0.139 1.00 98.12 114 ARG A N 1
ATOM 903 C CA . ARG A 1 114 ? -1.169 -4.452 -0.019 1.00 98.12 114 ARG A CA 1
ATOM 904 C C . ARG A 1 114 ? -1.685 -4.285 1.399 1.00 98.12 114 ARG A C 1
ATOM 906 O O . ARG A 1 114 ? -1.213 -4.958 2.317 1.00 98.12 114 ARG A O 1
ATOM 913 N N . ILE A 1 115 ? -2.692 -3.439 1.550 1.00 97.19 115 ILE A N 1
ATOM 914 C CA . ILE A 1 115 ? -3.262 -3.038 2.828 1.00 97.19 115 ILE A CA 1
ATOM 915 C C . ILE A 1 115 ? -4.630 -3.668 3.091 1.00 97.19 115 ILE A C 1
ATOM 917 O O . ILE A 1 115 ? -5.399 -3.990 2.178 1.00 97.19 115 ILE A O 1
ATOM 921 N N . ARG A 1 116 ? -4.954 -3.789 4.378 1.00 95.88 116 ARG A N 1
ATOM 922 C CA . ARG A 1 116 ? -6.287 -4.087 4.913 1.00 95.88 116 ARG A CA 1
ATOM 923 C C . ARG A 1 116 ? -6.583 -3.146 6.075 1.00 95.88 116 ARG A C 1
ATOM 925 O O . ARG A 1 116 ? -5.726 -2.921 6.924 1.00 95.88 116 ARG A O 1
ATOM 932 N N . PHE A 1 117 ? -7.819 -2.666 6.173 1.00 93.75 117 PHE A N 1
ATOM 933 C CA . PHE A 1 117 ? -8.249 -1.773 7.263 1.00 93.75 117 PHE A CA 1
ATOM 934 C C . PHE A 1 117 ? -8.577 -2.503 8.571 1.00 93.75 117 PHE A C 1
ATOM 936 O O . PHE A 1 117 ? -8.697 -1.886 9.627 1.00 93.75 117 PHE A O 1
ATOM 943 N N . VAL A 1 118 ? -8.719 -3.829 8.510 1.00 91.75 118 VAL A N 1
ATOM 944 C CA . VAL A 1 118 ? -8.973 -4.695 9.665 1.00 91.75 118 VAL A CA 1
ATOM 945 C C . VAL A 1 118 ? -8.104 -5.948 9.579 1.00 91.75 118 VAL A C 1
ATOM 947 O O . VAL A 1 118 ? -7.781 -6.422 8.485 1.00 91.75 118 VAL A O 1
ATOM 950 N N . LYS A 1 119 ? -7.744 -6.518 10.734 1.00 91.06 119 LYS A N 1
ATOM 951 C CA . LYS A 1 119 ? -6.886 -7.708 10.839 1.00 91.06 119 LYS A CA 1
ATOM 952 C C . LYS A 1 119 ? -7.669 -8.997 10.558 1.00 91.06 119 LYS A C 1
ATOM 954 O O . LYS A 1 119 ? -7.785 -9.859 11.418 1.00 91.06 119 LYS A O 1
ATOM 959 N N . SER A 1 120 ? -8.218 -9.128 9.353 1.00 91.00 120 SER A N 1
ATOM 960 C CA . SER A 1 120 ? -8.952 -10.325 8.921 1.00 91.00 120 SER A CA 1
ATOM 961 C C . SER A 1 120 ? -8.472 -10.820 7.560 1.00 91.00 120 SER A C 1
ATOM 963 O O . SER A 1 120 ? -8.171 -10.023 6.669 1.00 91.00 120 SER A O 1
ATOM 965 N N . GLY A 1 121 ? -8.403 -12.142 7.383 1.00 88.69 121 GLY A N 1
ATOM 966 C CA . GLY A 1 121 ? -8.103 -12.775 6.095 1.00 88.69 121 GLY A CA 1
ATOM 967 C C . GLY A 1 121 ? -9.204 -12.584 5.044 1.00 88.69 121 GLY A C 1
ATOM 968 O O . GLY A 1 121 ? -8.922 -12.682 3.851 1.00 88.69 121 GLY A O 1
ATOM 969 N N . SER A 1 122 ? -10.432 -12.262 5.458 1.00 93.50 122 SER A N 1
ATOM 970 C CA . SER A 1 122 ? -11.556 -11.959 4.561 1.00 93.50 122 SER A CA 1
ATOM 971 C C . SER A 1 122 ? -11.709 -10.467 4.252 1.00 93.50 122 SER A C 1
ATOM 973 O O . SER A 1 122 ? -12.545 -10.098 3.432 1.00 93.50 122 SER A O 1
ATOM 975 N N . ALA A 1 123 ? -10.914 -9.601 4.888 1.00 93.44 123 ALA A N 1
ATOM 976 C CA . ALA A 1 123 ? -10.994 -8.166 4.661 1.00 93.44 123 ALA A CA 1
ATOM 977 C C . ALA A 1 123 ? -10.667 -7.810 3.208 1.00 93.44 123 ALA A C 1
ATOM 979 O O . ALA A 1 123 ? -9.761 -8.395 2.599 1.00 93.44 123 ALA A O 1
ATOM 980 N N . THR A 1 124 ? -11.362 -6.802 2.682 1.00 95.06 124 THR A N 1
ATOM 981 C CA . THR A 1 124 ? -11.039 -6.222 1.379 1.00 95.06 124 THR A CA 1
ATOM 982 C C . THR A 1 124 ? -9.593 -5.744 1.370 1.00 95.06 124 THR A C 1
ATOM 984 O O . THR A 1 124 ? -9.116 -5.133 2.330 1.00 95.06 124 THR A O 1
ATOM 987 N N . ARG A 1 125 ? -8.901 -6.057 0.276 1.00 96.50 125 ARG A N 1
ATOM 988 C CA . ARG A 1 125 ? -7.494 -5.735 0.067 1.00 96.50 125 ARG A CA 1
ATOM 989 C C . ARG A 1 125 ? -7.395 -4.623 -0.954 1.00 96.50 125 ARG A C 1
ATOM 991 O O . ARG A 1 125 ? -8.084 -4.676 -1.972 1.00 96.50 125 ARG A O 1
ATOM 998 N N . TYR A 1 126 ? -6.506 -3.684 -0.687 1.00 97.62 126 TYR A N 1
ATOM 999 C CA . TYR A 1 126 ? -6.161 -2.623 -1.618 1.00 97.62 126 TYR A CA 1
ATOM 1000 C C . TYR A 1 126 ? -4.652 -2.566 -1.776 1.00 97.62 126 TYR A C 1
ATOM 1002 O O . TYR A 1 126 ? -3.929 -2.937 -0.857 1.00 97.62 126 TYR A O 1
ATOM 1010 N N . TRP A 1 127 ? -4.193 -2.118 -2.930 1.00 98.31 127 TRP A N 1
ATOM 1011 C CA . TRP A 1 127 ? -2.822 -1.701 -3.162 1.00 98.31 127 TRP A CA 1
ATOM 1012 C C . TRP A 1 127 ? -2.759 -0.183 -3.073 1.00 98.31 127 TRP A C 1
ATOM 1014 O O . TRP A 1 127 ? -3.683 0.491 -3.526 1.00 98.31 127 TRP A O 1
ATOM 1024 N N . VAL A 1 128 ? -1.705 0.335 -2.465 1.00 97.62 128 VAL A N 1
ATOM 1025 C CA . VAL A 1 128 ? -1.406 1.765 -2.391 1.00 97.62 128 VAL A CA 1
ATOM 1026 C C . VAL A 1 128 ? 0.097 1.949 -2.531 1.00 97.62 128 VAL A C 1
ATOM 1028 O O . VAL A 1 128 ? 0.840 1.041 -2.165 1.00 97.62 128 VAL A O 1
ATOM 1031 N N . GLU A 1 129 ? 0.508 3.071 -3.096 1.00 96.50 129 GLU A N 1
ATOM 1032 C CA . GLU A 1 129 ? 1.901 3.511 -3.172 1.00 96.50 129 GLU A CA 1
ATOM 1033 C C . GLU A 1 129 ? 2.522 3.694 -1.777 1.00 96.50 129 GLU A C 1
ATOM 1035 O O . GLU A 1 129 ? 1.803 3.762 -0.770 1.00 96.50 129 GLU A O 1
ATOM 1040 N N . ASP A 1 130 ? 3.848 3.698 -1.704 1.00 94.81 130 ASP A N 1
ATOM 1041 C CA . ASP A 1 130 ? 4.597 3.883 -0.463 1.00 94.81 130 ASP A CA 1
ATOM 1042 C C . ASP A 1 130 ? 4.410 5.266 0.168 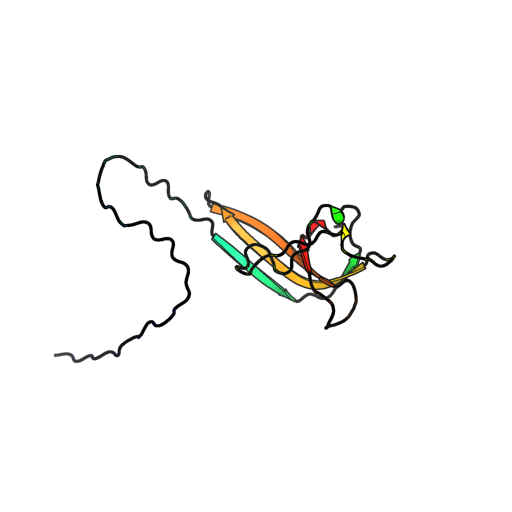1.00 94.81 130 ASP A C 1
ATOM 1044 O O . ASP A 1 130 ? 4.323 5.329 1.392 1.00 94.81 130 ASP A O 1
ATOM 1048 N N . ASP A 1 131 ? 4.150 6.301 -0.629 1.00 93.00 131 ASP A N 1
ATOM 1049 C CA . ASP A 1 131 ? 3.825 7.667 -0.175 1.00 93.00 131 ASP A CA 1
ATOM 1050 C C . ASP A 1 131 ? 2.607 7.768 0.766 1.00 93.00 131 ASP A C 1
ATOM 1052 O O . ASP A 1 131 ? 2.375 8.780 1.425 1.00 93.00 131 ASP A O 1
ATOM 1056 N N . ALA A 1 132 ? 1.781 6.721 0.861 1.00 93.38 132 ALA A N 1
ATOM 1057 C CA . ALA A 1 132 ? 0.663 6.706 1.805 1.00 93.38 132 ALA A CA 1
ATOM 1058 C C . ALA A 1 132 ? 1.082 6.484 3.272 1.00 93.38 132 ALA A C 1
ATOM 1060 O O . ALA A 1 132 ? 0.222 6.511 4.168 1.00 93.38 132 ALA A O 1
ATOM 1061 N N . PHE A 1 133 ? 2.359 6.213 3.520 1.00 92.69 133 PHE A N 1
ATOM 1062 C CA . PHE A 1 133 ? 2.937 5.962 4.834 1.00 92.69 133 PHE A CA 1
ATOM 1063 C C . PHE A 1 133 ? 3.972 7.040 5.157 1.00 92.69 133 PHE A C 1
ATOM 1065 O O . PHE A 1 133 ? 4.614 7.559 4.255 1.00 92.69 133 PHE A O 1
ATOM 1072 N N . ASP A 1 134 ? 4.135 7.354 6.442 1.00 84.19 134 ASP A N 1
ATOM 1073 C CA . ASP A 1 134 ? 5.278 8.156 6.882 1.00 84.19 134 ASP A CA 1
ATOM 1074 C C . ASP A 1 134 ? 6.552 7.292 6.818 1.00 84.19 134 ASP A C 1
ATOM 1076 O O . ASP A 1 134 ? 6.509 6.115 7.204 1.00 84.19 134 ASP A O 1
ATOM 1080 N N . ASP A 1 135 ? 7.645 7.880 6.327 1.00 60.47 135 ASP A N 1
ATOM 1081 C CA . ASP A 1 135 ? 8.982 7.271 6.196 1.00 60.47 135 ASP A CA 1
ATOM 1082 C C . ASP A 1 135 ? 9.705 7.122 7.556 1.00 60.47 135 ASP A C 1
ATOM 1084 O O . ASP A 1 135 ? 9.588 8.036 8.413 1.00 60.47 135 ASP A O 1
#

Radius of gyration: 22.89 Å; chains: 1; bounding box: 37×54×64 Å

Organism: NCBI:txid1302272

Foldseek 3Di:
DDDDDDDDDDPDDDDDDDPDDDDDDDDDDDDPCLVQPPKDKDKDKDWDWDKAAFDPCLQVWWWWLDDPPPPDDIDTDGPVPDDADPRNIWIWTMKMWMWIQDSVRDIDIWIWTWTFRDPDPPGRIIIITPNRGDD